Protein AF-B8ERZ1-F1 (afdb_monomer_lite)

Secondary structure (DSSP, 8-state):
--HHHHHHHHHHHHHHHHHHHHHHHHHHH-TTS-TTTHHHHHHHHHHHHHHGGGGSPPPPS-S-S-------------------------------

Sequence (96 aa):
MTQAEALAYNAGVRATLDYAKLVAQALSADPSWKPTRIPFAADALDEFAEAAQTLFIPMPPNCAEDAIVAPPFPTPQSGGTETPASTELRQEAIAQ

Structure (mmCIF, N/CA/C/O backbone):
data_AF-B8ERZ1-F1
#
_entry.id   AF-B8ERZ1-F1
#
loop_
_atom_site.group_PDB
_atom_site.id
_atom_site.type_symbol
_atom_site.label_atom_id
_atom_site.label_alt_id
_atom_site.label_comp_id
_atom_site.label_asym_id
_atom_site.label_entity_id
_atom_site.label_seq_id
_atom_site.pdbx_PDB_ins_code
_atom_site.Cartn_x
_atom_site.Cartn_y
_atom_site.Cartn_z
_atom_site.occupancy
_atom_site.B_iso_or_equiv
_atom_site.auth_seq_id
_atom_site.auth_comp_id
_atom_site.auth_asym_id
_atom_site.auth_atom_id
_atom_site.pdbx_PDB_model_num
ATOM 1 N N . MET A 1 1 ? -9.474 -2.185 21.084 1.00 73.00 1 MET A N 1
ATOM 2 C CA . MET A 1 1 ? -9.219 -1.263 19.968 1.00 73.00 1 MET A CA 1
ATOM 3 C C . MET A 1 1 ? -10.373 -0.287 19.894 1.00 73.00 1 MET A C 1
ATOM 5 O O . MET A 1 1 ? -11.518 -0.726 19.918 1.00 73.00 1 MET A O 1
ATOM 9 N N . THR A 1 2 ? -10.083 1.006 19.903 1.00 87.56 2 THR A N 1
ATOM 10 C CA . THR A 1 2 ? -11.077 2.077 19.788 1.00 87.56 2 THR A CA 1
ATOM 11 C C . THR A 1 2 ? -11.397 2.365 18.320 1.00 87.56 2 THR A C 1
ATOM 13 O O . THR A 1 2 ? -10.657 1.979 17.416 1.00 87.56 2 THR A O 1
ATOM 16 N N . GLN A 1 3 ? -12.506 3.061 18.063 1.00 83.19 3 GLN A N 1
ATOM 17 C CA . GLN A 1 3 ? -12.887 3.454 16.702 1.00 83.19 3 GLN A CA 1
ATOM 18 C C . GLN A 1 3 ? -11.837 4.374 16.055 1.00 83.19 3 GLN A C 1
ATOM 20 O O . GLN A 1 3 ? -11.503 4.197 14.887 1.00 83.19 3 GLN A O 1
ATOM 25 N N . ALA A 1 4 ? -11.279 5.315 16.824 1.00 85.75 4 ALA A N 1
ATOM 26 C CA . ALA A 1 4 ? -10.225 6.216 16.359 1.00 85.75 4 ALA A CA 1
ATOM 27 C C . ALA A 1 4 ? -8.938 5.458 15.991 1.00 85.75 4 ALA A C 1
ATOM 29 O O . ALA A 1 4 ? -8.324 5.746 14.967 1.00 85.75 4 ALA A O 1
ATOM 30 N N . GLU A 1 5 ? -8.563 4.447 16.779 1.00 87.25 5 GLU A N 1
ATOM 31 C CA . GLU A 1 5 ? -7.430 3.568 16.466 1.00 87.25 5 GLU A CA 1
ATOM 32 C C . GLU A 1 5 ? -7.661 2.779 15.174 1.00 87.25 5 GLU A C 1
ATOM 34 O O . GLU A 1 5 ? -6.748 2.664 14.361 1.00 87.25 5 GLU A O 1
ATOM 39 N N . ALA A 1 6 ? -8.873 2.257 14.958 1.00 87.56 6 ALA A N 1
ATOM 40 C CA . ALA A 1 6 ? -9.208 1.518 13.740 1.00 87.56 6 ALA A CA 1
ATOM 41 C C . ALA A 1 6 ? -9.190 2.417 12.492 1.00 87.56 6 ALA A C 1
ATOM 43 O O . ALA A 1 6 ? -8.687 2.007 11.447 1.00 87.56 6 ALA A O 1
ATOM 44 N N . LEU A 1 7 ? -9.654 3.666 12.611 1.00 88.81 7 LEU A N 1
ATOM 45 C CA . LEU A 1 7 ? -9.552 4.664 11.543 1.00 88.81 7 LEU A CA 1
ATOM 46 C C . LEU A 1 7 ? -8.097 5.029 11.237 1.00 88.81 7 LEU A C 1
ATOM 48 O O . LEU A 1 7 ? -7.708 5.027 10.071 1.00 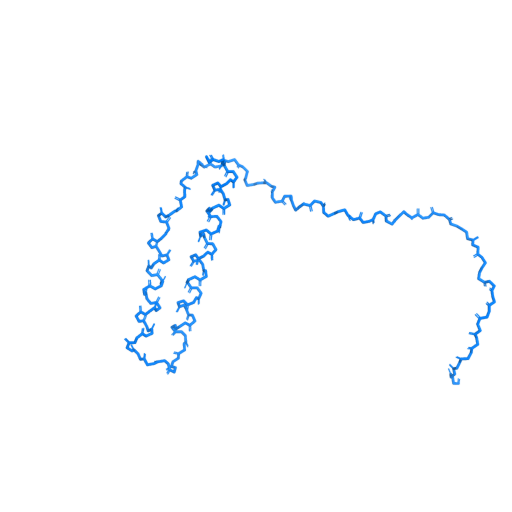88.81 7 LEU A O 1
ATOM 52 N N . ALA A 1 8 ? -7.283 5.298 12.262 1.00 89.25 8 ALA A N 1
ATOM 53 C CA . ALA A 1 8 ? -5.866 5.611 12.088 1.00 89.25 8 ALA A CA 1
ATOM 54 C C . ALA A 1 8 ? -5.097 4.438 11.458 1.00 89.25 8 ALA A C 1
ATOM 56 O O . ALA A 1 8 ? -4.283 4.641 10.557 1.00 89.25 8 ALA A O 1
ATOM 57 N N . TYR A 1 9 ? -5.400 3.208 11.881 1.00 91.06 9 TYR A N 1
ATOM 58 C CA . TYR A 1 9 ? -4.839 1.996 11.294 1.00 91.06 9 TYR A CA 1
ATOM 59 C C . TYR A 1 9 ? -5.224 1.858 9.818 1.00 91.06 9 TYR A C 1
ATOM 61 O O . TYR A 1 9 ? -4.343 1.757 8.967 1.00 91.06 9 TYR A O 1
ATOM 69 N N . ASN A 1 10 ? -6.519 1.928 9.493 1.00 91.88 10 ASN A N 1
ATOM 70 C CA . ASN A 1 10 ? -6.993 1.828 8.112 1.00 91.88 10 ASN A CA 1
ATOM 71 C C . ASN A 1 10 ? -6.418 2.949 7.230 1.00 91.88 10 ASN A C 1
ATOM 73 O O . ASN A 1 10 ? -6.040 2.693 6.091 1.00 91.88 10 ASN A O 1
ATOM 77 N N . ALA A 1 11 ? -6.288 4.174 7.747 1.00 90.69 11 ALA A N 1
ATOM 78 C CA . ALA A 1 11 ? -5.645 5.273 7.029 1.00 90.69 11 ALA A CA 1
ATOM 79 C C . ALA A 1 11 ? -4.162 4.981 6.735 1.00 90.69 11 ALA A C 1
ATOM 81 O O . ALA A 1 11 ? -3.709 5.195 5.611 1.00 90.69 11 ALA A O 1
ATOM 82 N N . GLY A 1 12 ? -3.422 4.442 7.708 1.00 90.75 12 GLY A N 1
ATOM 83 C CA . GLY A 1 12 ? -2.023 4.044 7.530 1.00 90.75 12 GLY A CA 1
ATOM 84 C C . GLY A 1 12 ? -1.849 2.890 6.538 1.00 90.75 12 GLY A C 1
ATOM 85 O O . GLY A 1 12 ? -0.976 2.950 5.669 1.00 90.75 12 GLY A O 1
ATOM 86 N N . VAL A 1 13 ? -2.713 1.870 6.618 1.00 91.56 13 VAL A N 1
ATOM 87 C CA . VAL A 1 13 ? -2.750 0.767 5.646 1.00 91.56 13 VAL A CA 1
ATOM 88 C C . VAL A 1 13 ? -2.997 1.331 4.252 1.00 91.56 13 VAL A C 1
ATOM 90 O O . VAL A 1 13 ? -2.191 1.097 3.358 1.00 91.56 13 VAL A O 1
ATOM 93 N N . ARG A 1 14 ? -4.033 2.159 4.077 1.00 92.44 14 ARG A N 1
ATOM 94 C CA . ARG A 1 14 ? -4.369 2.760 2.782 1.00 92.44 14 ARG A CA 1
ATOM 95 C C . ARG A 1 14 ? -3.215 3.571 2.197 1.00 92.44 14 ARG A C 1
ATOM 97 O O . ARG A 1 14 ? -2.837 3.325 1.060 1.00 92.44 14 ARG A O 1
ATOM 104 N N . ALA A 1 15 ? -2.604 4.453 2.989 1.00 91.81 15 ALA A N 1
ATOM 105 C CA . ALA A 1 15 ? -1.457 5.245 2.547 1.00 91.81 15 ALA A CA 1
ATOM 106 C C . ALA A 1 15 ? -0.278 4.368 2.084 1.00 91.81 15 ALA A C 1
ATOM 108 O O . ALA A 1 15 ? 0.401 4.694 1.112 1.00 91.81 15 ALA A O 1
ATOM 109 N N . THR A 1 16 ? -0.052 3.234 2.753 1.00 91.56 16 THR A N 1
ATOM 110 C CA . THR A 1 16 ? 1.008 2.283 2.389 1.00 91.56 16 THR A CA 1
ATOM 111 C C . THR A 1 16 ? 0.695 1.566 1.073 1.00 91.56 16 THR A C 1
ATOM 113 O O . THR A 1 16 ? 1.580 1.431 0.228 1.00 91.56 16 THR A O 1
ATOM 116 N N . LEU A 1 17 ? -0.556 1.138 0.869 1.00 91.69 17 LEU A N 1
ATOM 117 C CA . LEU A 1 17 ? -0.983 0.492 -0.377 1.00 91.69 17 LEU A CA 1
ATOM 118 C C . LEU A 1 17 ? -0.948 1.469 -1.559 1.00 91.69 17 LEU A C 1
ATOM 120 O O . LEU A 1 17 ? -0.465 1.115 -2.632 1.00 91.69 17 LEU A O 1
ATOM 124 N N . ASP A 1 18 ? -1.375 2.716 -1.352 1.00 91.50 18 ASP A N 1
ATOM 125 C CA . ASP A 1 18 ? -1.307 3.768 -2.371 1.00 91.50 18 ASP A CA 1
ATOM 126 C C . ASP A 1 18 ? 0.150 4.059 -2.772 1.00 91.50 18 ASP A C 1
ATOM 128 O O . ASP A 1 18 ? 0.466 4.193 -3.957 1.00 91.50 18 ASP A O 1
ATOM 132 N N . TYR A 1 19 ? 1.070 4.084 -1.799 1.00 90.62 19 TYR A N 1
ATOM 133 C CA . TYR A 1 19 ? 2.499 4.224 -2.075 1.00 90.62 19 TYR A CA 1
ATOM 134 C C . TYR A 1 19 ? 3.060 3.035 -2.870 1.00 90.62 19 TYR A C 1
ATOM 136 O O . TYR A 1 19 ? 3.813 3.242 -3.821 1.00 90.62 19 TYR A O 1
ATOM 144 N N . ALA A 1 20 ? 2.665 1.801 -2.541 1.00 89.88 20 ALA A N 1
ATOM 145 C CA . ALA A 1 20 ? 3.073 0.615 -3.297 1.00 89.88 20 ALA A CA 1
ATOM 146 C C . ALA A 1 20 ? 2.632 0.692 -4.770 1.00 89.88 20 ALA A C 1
ATOM 148 O O . ALA A 1 20 ? 3.436 0.409 -5.659 1.00 89.88 20 ALA A O 1
ATOM 149 N N . LYS A 1 21 ? 1.407 1.169 -5.038 1.00 90.06 21 LYS A N 1
ATOM 150 C CA . LYS A 1 21 ? 0.907 1.391 -6.407 1.00 90.06 21 LYS A CA 1
ATOM 151 C C . LYS A 1 21 ? 1.692 2.463 -7.157 1.00 90.06 21 LYS A C 1
ATOM 153 O O . LYS A 1 21 ? 2.031 2.270 -8.322 1.00 90.06 21 LYS A O 1
ATOM 158 N N . LEU A 1 22 ? 2.029 3.572 -6.496 1.00 89.81 22 LEU A N 1
ATOM 159 C CA . LEU A 1 22 ? 2.878 4.611 -7.090 1.00 89.81 22 LEU A CA 1
ATOM 160 C C . LEU A 1 22 ? 4.259 4.067 -7.474 1.00 89.81 22 LEU A C 1
ATOM 162 O O . LEU A 1 22 ? 4.763 4.369 -8.555 1.00 89.81 22 LEU A O 1
ATOM 166 N N . VAL A 1 23 ? 4.860 3.242 -6.613 1.00 87.50 23 VAL A N 1
ATOM 167 C CA . VAL A 1 23 ? 6.152 2.603 -6.896 1.00 87.50 23 VAL A CA 1
ATOM 168 C C . VAL A 1 23 ? 6.031 1.620 -8.060 1.00 87.50 23 VAL A C 1
ATOM 170 O O . VAL A 1 23 ? 6.860 1.671 -8.964 1.00 87.50 23 VAL A O 1
ATOM 173 N N . ALA A 1 24 ? 4.995 0.778 -8.091 1.00 88.06 24 ALA A N 1
ATOM 174 C CA . ALA A 1 24 ? 4.744 -0.136 -9.207 1.00 88.06 24 ALA A CA 1
ATOM 175 C C . ALA A 1 24 ? 4.639 0.616 -10.545 1.00 88.06 24 ALA A C 1
ATOM 177 O O . ALA A 1 24 ? 5.310 0.265 -11.514 1.00 88.06 24 ALA A O 1
ATOM 178 N N . GLN A 1 25 ? 3.880 1.714 -10.582 1.00 86.94 25 GLN A N 1
ATOM 179 C CA . GLN A 1 25 ? 3.750 2.554 -11.776 1.00 86.94 25 GLN A CA 1
ATOM 180 C C . GLN A 1 25 ? 5.082 3.176 -12.204 1.00 86.94 25 GLN A C 1
ATOM 182 O O . GLN A 1 25 ? 5.410 3.163 -13.390 1.00 86.94 25 GLN A O 1
ATOM 187 N N . ALA A 1 26 ? 5.864 3.695 -11.255 1.00 85.12 26 ALA A N 1
ATOM 188 C CA . ALA A 1 26 ? 7.171 4.278 -11.545 1.00 85.12 26 ALA A CA 1
ATOM 189 C C . ALA A 1 26 ? 8.153 3.240 -12.113 1.00 85.12 26 ALA A C 1
ATOM 191 O O . ALA A 1 26 ? 8.887 3.543 -13.053 1.00 85.12 26 ALA A O 1
ATOM 192 N N . LEU A 1 27 ? 8.133 2.013 -11.584 1.00 82.19 27 LEU A N 1
ATOM 193 C CA . LEU A 1 27 ? 8.949 0.899 -12.075 1.00 82.19 27 LEU A CA 1
ATOM 194 C C . LEU A 1 27 ? 8.552 0.468 -13.494 1.00 82.19 27 LEU A C 1
ATOM 196 O O . LEU A 1 27 ? 9.426 0.152 -14.298 1.00 82.19 27 LEU A O 1
ATOM 200 N N . SER A 1 28 ? 7.257 0.485 -13.815 1.00 80.38 28 SER A N 1
ATOM 201 C CA . SER A 1 28 ? 6.748 0.139 -15.149 1.00 80.38 28 SER A CA 1
ATOM 202 C C . SER A 1 28 ? 6.952 1.241 -16.192 1.00 80.38 28 SER A C 1
ATOM 204 O O . SER A 1 28 ? 6.974 0.957 -17.389 1.00 80.38 28 SER A O 1
ATOM 206 N N . ALA A 1 29 ? 7.092 2.498 -15.764 1.00 80.94 29 ALA A N 1
ATOM 207 C CA . ALA A 1 29 ? 7.236 3.646 -16.657 1.00 80.94 29 ALA A CA 1
ATOM 208 C C . ALA A 1 29 ? 8.661 3.838 -17.207 1.00 80.94 29 ALA A C 1
ATOM 210 O O . ALA A 1 29 ? 8.827 4.584 -18.173 1.00 80.94 29 ALA A O 1
ATOM 211 N N . ASP A 1 30 ? 9.682 3.203 -16.620 1.00 74.56 30 ASP A N 1
ATOM 212 C CA . ASP A 1 30 ? 11.072 3.365 -17.054 1.00 74.56 30 ASP A CA 1
ATOM 213 C C . ASP A 1 30 ? 11.498 2.267 -18.059 1.00 74.56 30 ASP A C 1
ATOM 215 O O . ASP A 1 30 ? 11.728 1.113 -17.682 1.00 74.56 30 ASP A O 1
ATOM 219 N N . PRO A 1 31 ? 11.672 2.606 -19.352 1.00 65.88 31 PRO A N 1
ATOM 220 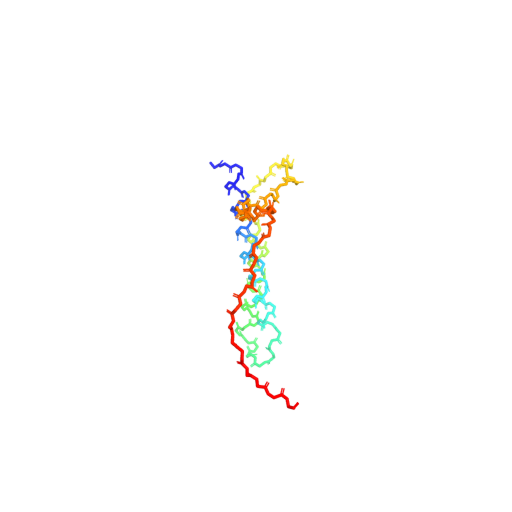C CA . PRO A 1 31 ? 12.016 1.645 -20.399 1.00 65.88 31 PRO A CA 1
ATOM 221 C C . PRO A 1 31 ? 13.485 1.192 -20.363 1.00 65.88 31 PRO A C 1
ATOM 223 O O . PRO A 1 31 ? 13.865 0.303 -21.126 1.00 65.88 31 PRO A O 1
ATOM 226 N N . SER A 1 32 ? 14.337 1.799 -19.525 1.00 73.06 32 SER A N 1
ATOM 227 C CA . SER A 1 32 ? 15.756 1.427 -19.406 1.00 73.06 32 SER A CA 1
ATOM 228 C C . SER A 1 32 ? 15.981 0.148 -18.587 1.00 73.06 32 SER A C 1
ATOM 230 O O . SER A 1 32 ? 17.074 -0.430 -18.595 1.00 73.06 32 SER A O 1
ATOM 232 N N . TRP A 1 33 ? 14.946 -0.322 -17.892 1.00 66.44 33 TRP A N 1
ATOM 233 C CA . TRP A 1 33 ? 15.025 -1.433 -16.958 1.00 66.44 33 TRP A CA 1
ATOM 234 C C . TRP A 1 33 ? 14.937 -2.748 -17.736 1.00 66.44 33 TRP A C 1
ATOM 236 O O . TRP A 1 33 ? 14.101 -2.933 -18.619 1.00 66.44 33 TRP A O 1
ATOM 246 N N . LYS A 1 34 ? 15.838 -3.693 -17.439 1.00 59.91 34 LYS A N 1
ATOM 247 C CA . LYS A 1 34 ? 15.846 -4.985 -18.139 1.00 59.91 34 LYS A CA 1
ATOM 248 C C . LYS A 1 34 ? 14.498 -5.698 -17.918 1.00 59.91 34 LYS A C 1
ATOM 250 O O . LYS A 1 34 ? 14.098 -5.857 -16.762 1.00 59.91 34 LYS A O 1
ATOM 255 N N . PRO A 1 35 ? 13.853 -6.215 -18.981 1.00 58.97 35 PRO A N 1
ATOM 256 C CA . PRO A 1 35 ? 12.464 -6.691 -18.954 1.00 58.97 35 PRO A CA 1
ATOM 257 C C . PRO A 1 35 ? 12.200 -7.924 -18.071 1.00 58.97 35 PRO A C 1
ATOM 259 O O . PRO A 1 35 ? 11.075 -8.395 -17.998 1.00 58.97 35 PRO A O 1
ATOM 262 N N . THR A 1 36 ? 13.209 -8.482 -17.398 1.00 60.28 36 THR A N 1
ATOM 263 C CA . THR A 1 36 ? 13.107 -9.788 -16.729 1.00 60.28 36 THR A CA 1
ATOM 264 C C . THR A 1 36 ? 12.935 -9.759 -15.213 1.00 60.28 36 THR A C 1
ATOM 266 O O . THR A 1 36 ? 12.490 -10.760 -14.666 1.00 60.28 36 THR A O 1
ATOM 269 N N . ARG A 1 37 ? 13.291 -8.681 -14.500 1.00 60.47 37 ARG A N 1
ATOM 270 C CA . ARG A 1 37 ? 13.174 -8.645 -13.018 1.00 60.47 37 ARG A CA 1
ATOM 271 C C . ARG A 1 37 ? 12.252 -7.562 -12.485 1.00 60.47 37 ARG A C 1
ATOM 273 O O . ARG A 1 37 ? 11.736 -7.690 -11.385 1.00 60.47 37 ARG A O 1
ATOM 280 N N . ILE A 1 38 ? 12.088 -6.496 -13.249 1.00 64.44 38 ILE A N 1
ATOM 281 C CA . ILE A 1 38 ? 11.464 -5.264 -12.777 1.00 64.44 38 ILE A CA 1
ATOM 282 C C . ILE A 1 38 ? 9.983 -5.189 -13.132 1.00 64.44 38 ILE A C 1
ATOM 284 O O . ILE A 1 38 ? 9.218 -4.840 -12.240 1.00 64.44 38 ILE A O 1
ATOM 288 N N . PRO A 1 39 ? 9.552 -5.615 -14.334 1.00 66.62 39 PRO A N 1
ATOM 289 C CA . PRO A 1 39 ? 8.127 -5.769 -14.612 1.00 66.62 39 PRO A CA 1
ATOM 290 C C . PRO A 1 39 ? 7.466 -6.743 -13.628 1.00 66.62 39 PRO A C 1
ATOM 292 O O . PRO A 1 39 ? 6.461 -6.408 -13.026 1.00 66.62 39 PRO A O 1
ATOM 295 N N . PHE A 1 40 ? 8.122 -7.873 -13.322 1.00 76.75 40 PHE A N 1
ATOM 296 C CA . PHE A 1 40 ? 7.653 -8.807 -12.288 1.00 76.75 40 PHE A CA 1
ATOM 297 C C . PHE A 1 40 ? 7.508 -8.153 -10.904 1.00 76.75 40 PHE A C 1
ATOM 299 O O . PHE A 1 40 ? 6.561 -8.443 -10.184 1.00 76.75 40 PHE A O 1
ATOM 306 N N . ALA A 1 41 ? 8.443 -7.281 -10.512 1.00 80.88 41 ALA A N 1
ATOM 307 C CA . ALA A 1 41 ? 8.368 -6.589 -9.227 1.00 80.88 41 ALA A CA 1
ATOM 308 C C . ALA A 1 41 ? 7.252 -5.533 -9.201 1.00 80.88 41 ALA A C 1
ATOM 310 O O . ALA A 1 41 ? 6.615 -5.364 -8.166 1.00 80.88 41 ALA A O 1
ATOM 311 N N . ALA A 1 42 ? 7.012 -4.844 -10.319 1.00 84.31 42 ALA A N 1
ATOM 312 C CA . ALA A 1 42 ? 5.909 -3.901 -10.456 1.00 84.31 42 ALA A CA 1
AT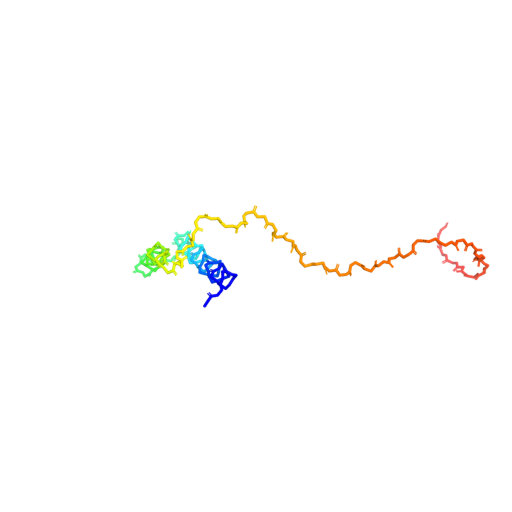OM 313 C C . ALA A 1 42 ? 4.552 -4.617 -10.392 1.00 84.31 42 ALA A C 1
ATOM 315 O O . ALA A 1 42 ? 3.705 -4.231 -9.591 1.00 84.31 42 ALA A O 1
ATOM 316 N N . ASP A 1 43 ? 4.395 -5.707 -11.146 1.00 85.00 43 ASP A N 1
ATOM 317 C CA . ASP A 1 43 ? 3.178 -6.523 -11.150 1.00 85.00 43 ASP A CA 1
ATOM 318 C C . ASP A 1 43 ? 2.912 -7.125 -9.761 1.00 85.00 43 ASP A C 1
ATOM 320 O O . ASP A 1 43 ? 1.804 -7.030 -9.241 1.00 85.00 43 ASP A O 1
ATOM 324 N N . ALA A 1 44 ? 3.944 -7.669 -9.105 1.00 87.81 44 ALA A N 1
ATOM 325 C CA . ALA A 1 44 ? 3.820 -8.219 -7.756 1.00 87.81 44 ALA A CA 1
ATOM 326 C C . ALA A 1 44 ? 3.471 -7.152 -6.703 1.00 87.81 44 ALA A C 1
ATOM 328 O O . ALA A 1 44 ? 2.773 -7.452 -5.735 1.00 87.81 44 ALA A O 1
ATOM 329 N N . LEU A 1 45 ? 3.957 -5.914 -6.860 1.00 87.56 45 LEU A N 1
ATOM 330 C CA . LEU A 1 45 ? 3.611 -4.801 -5.971 1.00 87.56 45 LEU A CA 1
ATOM 331 C C . LEU A 1 45 ? 2.161 -4.351 -6.156 1.00 87.56 45 LEU A C 1
ATOM 333 O O . LEU A 1 45 ? 1.501 -4.037 -5.165 1.00 87.56 45 LEU A O 1
ATOM 337 N N . ASP A 1 46 ? 1.669 -4.333 -7.393 1.00 88.56 46 ASP A N 1
ATOM 338 C CA . ASP A 1 46 ? 0.277 -3.989 -7.674 1.00 88.56 46 ASP A CA 1
ATOM 339 C C . ASP A 1 46 ? -0.670 -5.087 -7.165 1.00 88.56 46 ASP A C 1
ATOM 341 O O . ASP A 1 46 ? -1.597 -4.798 -6.408 1.00 88.56 46 ASP A O 1
ATOM 345 N N . GLU A 1 47 ? -0.361 -6.360 -7.439 1.00 90.62 47 GLU A N 1
ATOM 346 C CA . GLU A 1 47 ? -1.117 -7.508 -6.921 1.00 90.62 47 GLU A CA 1
ATOM 347 C C . GLU A 1 47 ? -1.122 -7.534 -5.385 1.00 90.62 47 GLU A C 1
ATOM 349 O O . GLU A 1 47 ? -2.165 -7.746 -4.761 1.00 90.62 47 GLU A O 1
ATOM 354 N N . PHE A 1 48 ? 0.018 -7.240 -4.749 1.00 88.81 48 PHE A N 1
ATOM 355 C CA . PHE A 1 48 ? 0.086 -7.080 -3.298 1.00 88.81 48 PHE A CA 1
ATOM 356 C C . PHE A 1 48 ? -0.833 -5.956 -2.811 1.00 88.81 48 PHE A C 1
ATOM 358 O O . PHE A 1 48 ? -1.555 -6.148 -1.833 1.00 88.81 48 PHE A O 1
ATOM 365 N N . ALA A 1 49 ? -0.834 -4.797 -3.474 1.00 89.69 49 ALA A N 1
ATOM 366 C CA . ALA A 1 49 ? -1.673 -3.671 -3.082 1.00 89.69 49 ALA A CA 1
ATOM 367 C C . ALA A 1 49 ? -3.174 -3.974 -3.218 1.00 89.69 49 ALA A C 1
ATOM 369 O O . ALA A 1 49 ? -3.980 -3.465 -2.437 1.00 89.69 49 ALA A O 1
ATOM 370 N N . GLU A 1 50 ? -3.563 -4.813 -4.178 1.00 89.25 50 GLU A N 1
ATOM 371 C CA . GLU A 1 50 ? -4.940 -5.288 -4.314 1.00 89.25 50 GLU A CA 1
ATOM 372 C C . GLU A 1 50 ? -5.309 -6.326 -3.254 1.00 89.25 50 GLU A C 1
ATOM 374 O O . GLU A 1 50 ? -6.317 -6.166 -2.563 1.00 89.25 50 GLU A O 1
ATOM 379 N N . ALA A 1 51 ? -4.473 -7.348 -3.063 1.00 89.56 51 ALA A N 1
ATOM 380 C CA . ALA A 1 51 ? -4.724 -8.411 -2.096 1.00 89.56 51 ALA A CA 1
ATOM 381 C C . ALA A 1 51 ? -4.720 -7.893 -0.648 1.00 89.56 51 ALA A C 1
ATOM 383 O O . ALA A 1 51 ? -5.545 -8.297 0.170 1.00 89.56 51 ALA A O 1
ATOM 384 N N . ALA A 1 52 ? -3.830 -6.954 -0.323 1.00 88.25 52 ALA A N 1
ATOM 385 C CA . ALA A 1 52 ? -3.676 -6.411 1.022 1.00 88.25 52 ALA A CA 1
ATOM 386 C C . ALA A 1 52 ? -4.836 -5.503 1.467 1.00 88.25 52 ALA A C 1
ATOM 388 O O . ALA A 1 52 ? -4.891 -5.122 2.636 1.00 88.25 52 ALA A O 1
ATOM 389 N N . GLN A 1 53 ? -5.814 -5.210 0.601 1.00 85.94 53 GLN A N 1
ATOM 390 C CA . GLN A 1 53 ? -7.056 -4.554 1.025 1.00 85.94 53 GLN A CA 1
ATOM 391 C C . GLN A 1 53 ? -7.819 -5.383 2.072 1.00 85.94 53 GLN A C 1
ATOM 393 O O . GLN A 1 53 ? -8.560 -4.832 2.882 1.00 85.94 53 GLN A O 1
ATOM 398 N N . THR A 1 54 ? -7.599 -6.699 2.147 1.00 89.19 54 THR A N 1
ATOM 399 C CA . THR A 1 54 ? -8.184 -7.534 3.210 1.00 89.19 54 THR A CA 1
ATOM 400 C C . THR A 1 54 ? -7.647 -7.211 4.607 1.00 89.19 54 THR A C 1
ATOM 402 O O . THR A 1 54 ? -8.207 -7.685 5.590 1.00 89.19 54 THR A O 1
ATOM 405 N N . LEU A 1 55 ? -6.559 -6.438 4.717 1.00 88.69 55 LEU A N 1
ATOM 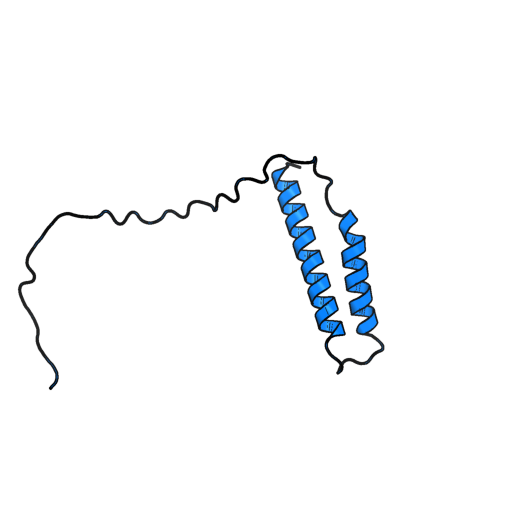406 C CA . LEU A 1 55 ? -6.010 -5.990 5.999 1.00 88.69 55 LEU A CA 1
ATOM 407 C C . LEU A 1 55 ? -6.853 -4.883 6.644 1.00 88.69 55 LEU A C 1
ATOM 409 O O . LEU A 1 55 ? -6.657 -4.597 7.823 1.00 88.69 55 LEU A O 1
ATOM 413 N N . PHE A 1 56 ? -7.778 -4.256 5.908 1.00 88.88 56 PHE A N 1
ATOM 414 C CA . PHE A 1 56 ? -8.656 -3.244 6.484 1.00 88.88 56 PHE A CA 1
ATOM 415 C C . PHE A 1 56 ? -9.543 -3.842 7.573 1.00 88.88 56 PHE A C 1
ATOM 417 O O . PHE A 1 56 ? -10.220 -4.854 7.387 1.00 88.88 56 PHE A O 1
ATOM 424 N N . ILE A 1 57 ? -9.587 -3.158 8.711 1.00 89.88 57 ILE A N 1
ATOM 425 C CA . ILE A 1 57 ? -10.518 -3.483 9.782 1.00 89.88 57 ILE A CA 1
ATOM 426 C C . ILE A 1 57 ? -11.915 -3.072 9.305 1.00 89.88 57 ILE A C 1
ATOM 428 O O . ILE A 1 57 ? -12.099 -1.898 8.961 1.00 89.88 57 ILE A O 1
ATOM 432 N N . PRO A 1 58 ? -12.899 -3.991 9.265 1.00 86.12 58 PRO A N 1
ATOM 433 C CA . PRO A 1 58 ? -14.247 -3.667 8.826 1.00 86.12 58 PRO A CA 1
ATOM 434 C C . PRO A 1 58 ? -14.865 -2.659 9.792 1.00 86.12 58 PRO A C 1
ATOM 436 O O . PRO A 1 58 ? -15.010 -2.923 10.987 1.00 86.12 58 PRO A O 1
ATOM 439 N N . MET A 1 59 ? -15.220 -1.492 9.262 1.00 77.62 59 MET A N 1
ATOM 440 C CA . MET A 1 59 ? -15.854 -0.427 10.030 1.00 77.62 59 MET A CA 1
ATOM 441 C C . MET A 1 59 ? -17.363 -0.444 9.777 1.00 77.62 59 MET A C 1
ATOM 443 O O . MET A 1 59 ? -17.781 -0.633 8.631 1.00 77.62 59 MET A O 1
ATOM 447 N N . PRO A 1 60 ? -18.198 -0.241 10.812 1.00 74.12 60 PRO A N 1
ATOM 448 C CA . PRO A 1 60 ? -19.622 -0.023 10.599 1.00 74.12 60 PRO A CA 1
ATOM 449 C C . PRO A 1 60 ? -19.821 1.204 9.691 1.00 74.12 60 PRO A C 1
ATOM 451 O O . PRO A 1 60 ? -19.057 2.168 9.808 1.00 74.12 60 PRO A O 1
ATOM 454 N N . PRO A 1 61 ? -20.820 1.191 8.789 1.00 67.94 61 PRO A N 1
ATOM 455 C CA . PRO A 1 61 ? -21.116 2.339 7.945 1.00 67.94 61 PRO A CA 1
ATOM 456 C C . PRO A 1 61 ? -21.543 3.524 8.827 1.00 67.94 61 PRO A C 1
ATOM 458 O O . PRO A 1 61 ? -22.656 3.561 9.339 1.00 67.94 61 PRO A O 1
ATOM 461 N N . ASN A 1 62 ? -20.613 4.469 8.976 1.00 59.91 62 ASN A N 1
ATOM 462 C CA . ASN A 1 62 ? -20.703 5.796 9.585 1.00 59.91 62 ASN A CA 1
ATOM 463 C C . ASN A 1 62 ? -20.977 5.923 11.092 1.00 59.91 62 ASN A C 1
ATOM 465 O O . ASN A 1 62 ? -22.052 5.623 11.593 1.00 59.91 62 ASN A O 1
ATOM 469 N N . CYS A 1 63 ? -20.036 6.604 11.751 1.00 45.66 63 CYS A N 1
ATOM 470 C CA . CYS A 1 63 ? -20.309 7.871 12.431 1.00 45.66 63 CYS A CA 1
ATOM 471 C C . CYS A 1 63 ? -19.149 8.826 12.087 1.00 45.66 63 CYS A C 1
ATOM 473 O O . CYS A 1 63 ? -18.002 8.477 12.352 1.00 45.66 63 CYS A O 1
ATOM 475 N N . ALA A 1 64 ? -19.468 10.001 11.532 1.00 44.97 64 ALA A N 1
ATOM 476 C CA . ALA A 1 64 ? -18.583 11.136 11.229 1.00 44.97 64 ALA A CA 1
ATOM 477 C C . ALA A 1 64 ? -17.733 11.072 9.938 1.00 44.97 64 ALA A C 1
ATOM 479 O O . ALA A 1 64 ? -16.510 10.964 9.958 1.00 44.97 64 ALA A O 1
ATOM 480 N N . GLU A 1 65 ? -18.402 11.308 8.810 1.00 49.56 65 GLU A N 1
ATOM 481 C CA . GLU A 1 65 ? -17.878 12.187 7.756 1.00 49.56 65 GLU A CA 1
ATOM 482 C C . GLU A 1 65 ? -18.094 13.644 8.217 1.00 49.56 65 GLU A C 1
ATOM 484 O O . GLU A 1 65 ? -18.912 14.363 7.672 1.00 49.56 65 GLU A O 1
ATOM 489 N N . ASP A 1 66 ? -17.472 14.037 9.331 1.00 46.53 66 ASP A N 1
ATOM 490 C CA . ASP A 1 66 ? -17.460 15.414 9.832 1.00 46.53 66 ASP A CA 1
ATOM 491 C C . ASP A 1 66 ? -16.374 15.535 10.913 1.00 46.53 66 ASP A C 1
ATOM 493 O O . ASP A 1 66 ? -16.268 14.685 11.792 1.00 46.53 66 ASP A O 1
ATOM 497 N N . ALA A 1 67 ? -15.584 16.607 10.850 1.00 45.94 67 ALA A N 1
ATOM 498 C CA . ALA A 1 67 ? -14.478 16.961 11.749 1.00 45.94 67 ALA A CA 1
ATOM 499 C C . ALA A 1 67 ? -13.098 16.311 11.489 1.00 45.94 67 ALA A C 1
ATOM 501 O O . ALA A 1 67 ? -12.472 15.753 12.388 1.00 45.94 67 ALA A O 1
ATOM 502 N N . ILE A 1 68 ? -12.488 16.635 10.340 1.00 46.34 68 ILE A N 1
ATOM 503 C CA . ILE A 1 68 ? -11.121 17.185 10.422 1.00 46.34 68 ILE A CA 1
ATOM 504 C C . ILE A 1 68 ? -11.269 18.612 10.973 1.00 46.34 68 ILE A C 1
ATOM 506 O O . ILE A 1 68 ? -11.210 19.599 10.244 1.00 46.34 68 ILE A O 1
ATOM 510 N N . VAL A 1 69 ? -11.520 18.730 12.280 1.00 45.34 69 VAL A N 1
ATOM 511 C CA . VAL A 1 69 ? -11.141 19.937 13.012 1.00 45.34 69 VAL A CA 1
ATOM 512 C C . VAL A 1 69 ? -9.634 19.815 13.137 1.00 45.34 69 VAL A C 1
ATOM 514 O O . VAL A 1 69 ? -9.126 19.030 13.938 1.00 45.34 69 VAL A O 1
ATOM 517 N N . ALA A 1 70 ? -8.918 20.528 12.268 1.00 49.16 70 ALA A N 1
ATOM 518 C CA . ALA A 1 70 ? -7.501 20.773 12.471 1.00 49.16 70 ALA A CA 1
ATOM 519 C C . ALA A 1 70 ? -7.294 21.182 13.943 1.00 49.16 70 ALA A C 1
ATOM 521 O O . ALA A 1 70 ? -8.100 21.965 14.460 1.00 49.16 70 ALA A O 1
ATOM 522 N N . PRO A 1 71 ? -6.276 20.655 14.646 1.00 52.22 71 PRO A N 1
ATOM 523 C CA . PRO A 1 71 ? -6.006 21.090 16.010 1.00 52.22 71 PRO A CA 1
ATOM 524 C C . PRO A 1 71 ? -5.889 22.621 16.005 1.00 52.22 71 PRO A C 1
ATOM 526 O O . PRO A 1 71 ? -5.219 23.155 15.113 1.00 52.22 71 PRO A O 1
ATOM 529 N N . PRO A 1 72 ? -6.540 23.351 16.930 1.00 49.97 72 PRO A N 1
ATOM 530 C CA . PRO A 1 72 ? -6.360 24.788 17.005 1.00 49.97 72 PRO A CA 1
ATOM 531 C C . PRO A 1 72 ? -4.897 25.036 17.367 1.00 49.97 72 PRO A C 1
ATOM 533 O O . PRO A 1 72 ? -4.489 24.906 18.519 1.00 49.97 72 PRO A O 1
ATOM 536 N N . PHE A 1 73 ? -4.086 25.380 16.369 1.00 49.28 73 PHE A N 1
ATOM 537 C CA . PHE A 1 73 ? -2.877 26.137 16.627 1.00 49.28 73 PHE A CA 1
ATOM 538 C C . PHE A 1 73 ? -3.333 27.409 17.346 1.00 49.28 73 PHE A C 1
ATOM 540 O O . PHE A 1 73 ? -4.225 28.090 16.831 1.00 49.28 73 PHE A O 1
ATOM 547 N N . PRO A 1 74 ? -2.790 27.741 18.528 1.00 51.00 74 PRO A N 1
ATOM 548 C CA . PRO A 1 74 ? -3.056 29.036 19.119 1.00 51.00 74 PRO A CA 1
ATOM 549 C C . PRO A 1 74 ? -2.486 30.092 18.170 1.00 51.00 74 PRO A C 1
ATOM 551 O O . PRO A 1 74 ? -1.282 30.331 18.124 1.00 51.00 74 PRO A O 1
ATOM 554 N N . THR A 1 75 ? -3.356 30.710 17.374 1.00 54.81 75 THR A N 1
ATOM 555 C CA . 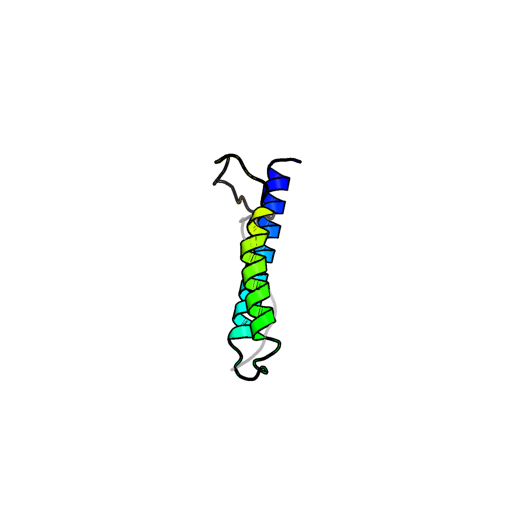THR A 1 75 ? -3.075 31.994 16.742 1.00 54.81 75 THR A CA 1
ATOM 556 C C . THR A 1 75 ? -2.711 32.965 17.862 1.00 54.81 75 THR A C 1
ATOM 558 O O . THR A 1 75 ? -3.531 33.150 18.767 1.00 54.81 75 THR A O 1
ATOM 561 N N . PRO A 1 76 ? -1.518 33.582 17.856 1.00 47.78 76 PRO A N 1
ATOM 562 C CA . PRO A 1 76 ? -1.233 34.647 18.798 1.00 47.78 76 PRO A CA 1
ATOM 563 C C . PRO A 1 76 ? -2.258 35.760 18.565 1.00 47.78 76 PRO A C 1
ATOM 565 O O . PRO A 1 76 ? -2.350 36.314 17.468 1.00 47.78 76 PRO A O 1
ATOM 568 N N . GLN A 1 77 ? -3.059 36.057 19.590 1.00 46.16 77 GLN A N 1
ATOM 569 C CA . GLN A 1 77 ? -3.881 37.259 19.635 1.00 46.16 77 GLN A CA 1
ATOM 570 C C . GLN A 1 77 ? -2.942 38.466 19.568 1.00 46.16 77 GLN A C 1
ATOM 572 O O . GLN A 1 77 ? -2.389 38.905 20.573 1.00 46.16 77 GLN A O 1
ATOM 577 N N . SER A 1 78 ? -2.749 39.000 18.365 1.00 46.91 78 SER A N 1
ATOM 578 C CA . SER A 1 78 ? -2.284 40.368 18.191 1.00 46.91 78 SER A CA 1
ATOM 579 C C . SER A 1 78 ? -3.460 41.263 18.580 1.00 46.91 78 SER A C 1
ATOM 581 O O . SER A 1 78 ? -4.381 41.488 17.795 1.00 46.91 78 SER A O 1
ATOM 583 N N . GLY A 1 79 ? -3.494 41.644 19.859 1.00 40.72 79 GLY A N 1
ATOM 584 C CA . GLY A 1 79 ? -4.447 42.605 20.397 1.00 40.72 79 GLY A CA 1
ATOM 585 C C . GLY A 1 79 ? -4.276 43.933 19.671 1.00 40.72 79 GLY A C 1
ATOM 586 O O . GLY A 1 79 ? -3.223 44.563 19.753 1.00 40.72 79 GLY A O 1
ATOM 587 N N . GLY A 1 80 ? -5.299 44.320 18.918 1.00 45.91 80 GLY A N 1
ATOM 588 C CA . GLY A 1 80 ? -5.350 45.612 18.261 1.00 45.91 80 GLY A CA 1
ATOM 589 C C . GLY A 1 80 ? -5.694 46.728 19.245 1.00 45.91 80 GLY A C 1
ATOM 590 O O . GLY A 1 80 ? -6.676 46.609 19.973 1.00 45.91 80 GLY A O 1
ATOM 591 N N . THR A 1 81 ? -4.933 47.821 19.116 1.00 42.25 81 THR A N 1
ATOM 592 C CA . THR A 1 81 ? -5.356 49.223 19.321 1.00 42.25 81 THR A CA 1
ATOM 593 C C . THR A 1 81 ? -5.412 49.649 20.797 1.00 42.25 81 THR A C 1
ATOM 595 O O . THR A 1 81 ? -6.104 49.044 21.597 1.00 42.25 81 THR A O 1
ATOM 598 N N . GLU A 1 82 ? -4.607 50.621 21.248 1.00 40.91 82 GLU A N 1
ATOM 599 C CA . GLU A 1 82 ? -4.937 52.054 21.159 1.00 40.91 82 GLU A CA 1
ATOM 600 C C . GLU A 1 82 ? -3.706 52.998 21.267 1.00 40.91 82 GLU A C 1
ATOM 602 O O . GLU A 1 82 ? -3.050 53.069 22.299 1.00 40.91 82 GLU A O 1
ATOM 607 N N . THR A 1 83 ? -3.511 53.788 20.197 1.00 46.12 83 THR A N 1
ATOM 608 C CA . THR A 1 83 ? -3.224 55.251 20.145 1.00 46.12 83 THR A CA 1
ATOM 609 C C . THR A 1 83 ? -1.919 55.846 20.753 1.00 46.12 83 THR A C 1
ATOM 611 O O . THR A 1 83 ? -1.128 55.144 21.368 1.00 46.12 83 THR A O 1
ATOM 614 N N . PRO A 1 84 ? -1.553 57.111 20.427 1.00 49.81 84 PRO A N 1
ATOM 615 C CA . PRO A 1 84 ? -0.350 57.438 19.662 1.00 49.81 84 PRO A CA 1
ATOM 616 C C . PRO A 1 84 ? 0.720 58.150 20.511 1.00 49.81 84 PRO A C 1
ATOM 618 O O . PRO A 1 84 ? 0.407 59.017 21.324 1.00 49.81 84 PRO A O 1
ATOM 621 N N . ALA A 1 85 ? 2.002 57.876 20.278 1.00 42.19 85 ALA A N 1
ATOM 622 C CA . ALA A 1 85 ? 3.064 58.690 20.866 1.00 42.19 85 ALA A CA 1
ATOM 623 C C . ALA A 1 85 ? 4.276 58.782 19.937 1.00 42.19 85 ALA A C 1
ATOM 625 O O . ALA A 1 85 ? 5.005 57.818 19.732 1.00 42.19 85 ALA A O 1
ATOM 626 N N . SER A 1 86 ? 4.434 59.988 19.392 1.00 43.91 86 SER A N 1
ATOM 627 C CA . SER A 1 86 ? 5.694 60.681 19.133 1.00 43.91 86 SER A CA 1
ATOM 628 C C . SER A 1 86 ? 6.847 59.864 18.556 1.00 43.91 86 SER A C 1
ATOM 630 O O . SER A 1 86 ? 7.689 59.340 19.280 1.00 43.91 86 SER A O 1
ATOM 632 N N . THR A 1 87 ? 6.981 59.895 17.231 1.00 42.53 87 THR A N 1
ATOM 633 C CA . THR A 1 87 ? 8.285 59.698 16.590 1.00 42.53 87 THR A CA 1
ATOM 634 C C . THR A 1 87 ? 8.969 61.056 16.468 1.00 42.53 87 THR A C 1
ATOM 636 O O . THR A 1 87 ? 8.954 61.695 15.419 1.00 42.53 87 THR A O 1
ATOM 639 N N . GLU A 1 88 ? 9.540 61.523 17.576 1.00 52.94 88 GLU A N 1
ATOM 640 C CA . GLU A 1 88 ? 10.633 62.482 17.511 1.00 52.94 88 GLU A CA 1
ATOM 641 C C . GLU A 1 88 ? 11.948 61.726 17.276 1.00 52.94 88 GLU A C 1
ATOM 643 O O . GLU A 1 88 ? 12.298 60.810 18.014 1.00 52.94 88 GLU A O 1
ATOM 648 N N . LEU A 1 89 ? 12.690 62.236 16.291 1.00 48.22 89 LEU A N 1
ATOM 649 C CA . LEU A 1 89 ? 14.150 62.334 16.242 1.00 48.22 89 LEU A CA 1
ATOM 650 C C . LEU A 1 89 ? 15.012 61.121 15.822 1.00 48.22 89 LEU A C 1
ATOM 652 O O . LEU A 1 89 ? 15.158 60.138 16.539 1.00 48.22 89 LEU A O 1
ATOM 656 N N . ARG A 1 90 ? 15.778 61.416 14.748 1.00 46.91 90 ARG A N 1
ATOM 657 C CA . ARG A 1 90 ? 17.063 60.851 14.264 1.00 46.91 90 ARG A CA 1
ATOM 658 C C . ARG A 1 90 ? 16.940 59.603 13.387 1.00 46.91 90 ARG A C 1
ATOM 660 O O . ARG A 1 90 ? 16.215 58.688 13.724 1.00 46.91 90 ARG A O 1
ATOM 667 N N . GLN A 1 91 ? 17.623 59.454 12.255 1.00 48.75 91 GLN A N 1
ATOM 668 C CA . GLN A 1 91 ? 18.720 60.153 11.565 1.00 48.75 91 GLN A CA 1
ATOM 669 C C . GLN A 1 91 ? 18.646 59.627 10.111 1.00 48.75 91 GLN A C 1
ATOM 671 O O . GLN A 1 91 ? 18.379 58.450 9.911 1.00 48.75 91 GLN A O 1
ATOM 676 N N . GLU A 1 92 ? 18.569 60.485 9.098 1.00 50.22 92 GLU A N 1
ATOM 677 C CA . GLU A 1 92 ? 19.702 60.921 8.266 1.00 50.22 92 GLU A CA 1
ATOM 678 C C . GLU A 1 92 ? 20.208 59.866 7.254 1.00 50.22 92 GLU A C 1
ATOM 680 O O . GLU A 1 92 ? 20.608 58.767 7.622 1.00 50.22 92 GLU A O 1
ATOM 685 N N . ALA A 1 93 ? 20.268 60.313 5.990 1.00 47.62 93 ALA A N 1
ATOM 686 C CA . ALA A 1 93 ? 21.152 59.867 4.908 1.00 47.62 93 ALA A CA 1
ATOM 687 C C . ALA A 1 93 ? 20.665 58.749 3.939 1.00 47.62 93 ALA A C 1
ATOM 689 O O . ALA A 1 93 ? 20.637 57.572 4.280 1.00 47.62 93 ALA A O 1
ATOM 690 N N . ILE A 1 94 ? 20.416 59.124 2.666 1.00 46.38 94 ILE A N 1
ATOM 691 C CA . ILE A 1 94 ? 21.232 58.795 1.458 1.00 46.38 94 ILE A CA 1
ATOM 692 C C . ILE A 1 94 ? 20.376 58.759 0.161 1.00 46.38 94 ILE A C 1
ATOM 694 O O . ILE A 1 94 ? 19.369 58.061 0.114 1.00 46.38 94 ILE A O 1
ATOM 698 N N . ALA A 1 95 ? 20.904 59.416 -0.894 1.00 47.50 95 ALA A N 1
ATOM 699 C CA . ALA A 1 95 ? 20.669 59.235 -2.348 1.00 47.50 95 ALA A CA 1
ATOM 700 C C . ALA A 1 95 ? 19.305 59.709 -2.908 1.00 47.50 95 ALA A C 1
ATOM 702 O O . ALA A 1 95 ? 18.270 59.220 -2.485 1.00 47.50 95 ALA A O 1
ATOM 703 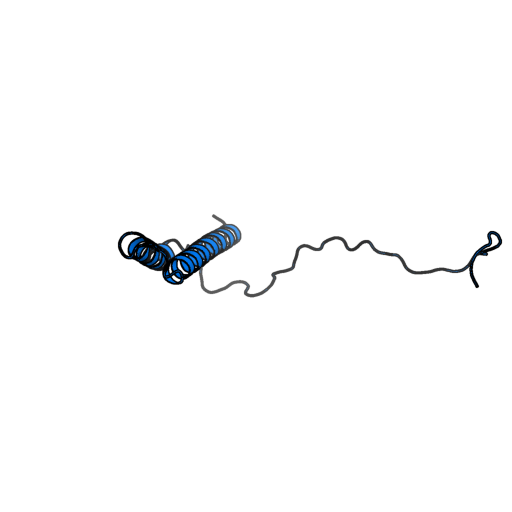N N . GLN A 1 96 ? 19.190 60.622 -3.880 1.00 37.75 96 GLN A N 1
ATOM 704 C CA . GLN A 1 96 ? 20.071 61.169 -4.926 1.00 37.75 96 GLN A CA 1
ATOM 705 C C . GLN A 1 96 ? 19.640 62.604 -5.251 1.00 37.75 96 GLN A C 1
ATOM 707 O O . GLN A 1 96 ? 18.435 62.898 -5.084 1.00 37.75 96 GLN A O 1
#

Radius of gyration: 28.28 Å; chains: 1; bounding box: 42×72×42 Å

Foldseek 3Di:
DDPVVLVVVLVVLLVVLVVLLVVLVVLVPDPVDDPPPRPVSSVVSNVCSVVCVVVRDDDDPDDDPDDPPPPPPPDPPPPDDDDDDDPDDDDDDDDD

pLDDT: mean 70.07, std 19.1, range [37.75, 92.44]

Organism: Methylocella silvestris (strain DSM 15510 / CIP 108128 / LMG 27833 / NCIMB 13906 / BL2) (NCBI:txid395965)